Protein AF-A0AAW9NKA2-F1 (afdb_monomer)

Structure (mmCIF, N/CA/C/O backbone):
data_AF-A0AAW9NKA2-F1
#
_entry.id   AF-A0AAW9NKA2-F1
#
loop_
_atom_site.group_PDB
_atom_site.id
_atom_site.type_symbol
_atom_site.label_atom_id
_atom_site.label_alt_id
_atom_site.label_comp_id
_atom_site.label_asym_id
_atom_site.label_entity_id
_atom_site.label_seq_id
_atom_site.pdbx_PDB_ins_code
_atom_site.Cartn_x
_atom_site.Cartn_y
_atom_site.Cartn_z
_atom_site.occupancy
_atom_site.B_iso_or_equiv
_atom_site.auth_seq_id
_atom_site.auth_comp_id
_atom_site.auth_asym_id
_atom_site.auth_atom_id
_atom_site.pdbx_PDB_model_num
ATOM 1 N N . MET A 1 1 ? 9.089 -2.453 6.903 1.00 60.00 1 MET A N 1
ATOM 2 C CA . MET A 1 1 ? 8.444 -1.851 5.715 1.00 60.00 1 MET A CA 1
ATOM 3 C C . MET A 1 1 ? 9.597 -1.410 4.830 1.00 60.00 1 MET A C 1
ATOM 5 O O . MET A 1 1 ? 9.763 -0.235 4.530 1.00 60.00 1 MET A O 1
ATOM 9 N N . ASP A 1 2 ? 10.481 -2.369 4.565 1.00 62.66 2 ASP A N 1
ATOM 10 C CA . ASP A 1 2 ? 11.904 -2.076 4.435 1.00 62.66 2 ASP A CA 1
ATOM 11 C C . ASP A 1 2 ? 12.166 -1.432 3.070 1.00 62.66 2 ASP A C 1
ATOM 13 O O . ASP A 1 2 ? 11.400 -1.638 2.129 1.00 62.66 2 ASP A O 1
ATOM 17 N N . GLU A 1 3 ? 13.193 -0.586 2.988 1.00 87.38 3 GLU A N 1
ATOM 18 C CA . GLU A 1 3 ? 13.578 0.162 1.776 1.00 87.38 3 GLU A CA 1
ATOM 19 C C . GLU A 1 3 ? 12.603 1.268 1.322 1.00 87.38 3 GLU A C 1
ATOM 21 O O . GLU A 1 3 ? 12.835 1.935 0.310 1.00 87.38 3 GLU A O 1
ATOM 26 N N . LEU A 1 4 ? 11.550 1.562 2.095 1.00 91.00 4 LEU A N 1
ATOM 27 C CA . LEU A 1 4 ? 10.850 2.836 1.946 1.00 91.00 4 LEU A CA 1
ATOM 28 C C . LEU A 1 4 ? 11.780 4.006 2.279 1.00 91.00 4 LEU A C 1
ATOM 30 O O . LEU A 1 4 ? 12.634 3.936 3.165 1.00 91.00 4 LEU A O 1
ATOM 34 N N . ASN A 1 5 ? 11.558 5.135 1.608 1.00 94.94 5 ASN A N 1
ATOM 35 C CA . ASN A 1 5 ? 12.150 6.388 2.040 1.00 94.94 5 ASN A CA 1
ATOM 36 C C . ASN A 1 5 ? 11.744 6.655 3.501 1.00 94.94 5 ASN A C 1
ATOM 38 O O . ASN A 1 5 ? 10.565 6.575 3.845 1.00 94.94 5 ASN A O 1
ATOM 42 N N . THR A 1 6 ? 12.707 7.004 4.356 1.00 94.38 6 THR A N 1
ATOM 43 C CA . THR A 1 6 ? 12.484 7.116 5.809 1.00 94.38 6 THR A CA 1
ATOM 44 C C . THR A 1 6 ? 11.405 8.132 6.185 1.00 94.38 6 THR A C 1
ATOM 46 O O . THR A 1 6 ? 10.720 7.963 7.194 1.00 94.38 6 THR A O 1
ATOM 49 N N . TYR A 1 7 ? 11.219 9.186 5.385 1.00 95.19 7 TYR A N 1
ATOM 50 C CA . TYR A 1 7 ? 10.113 10.116 5.580 1.00 95.19 7 TYR A CA 1
ATOM 51 C C . TYR A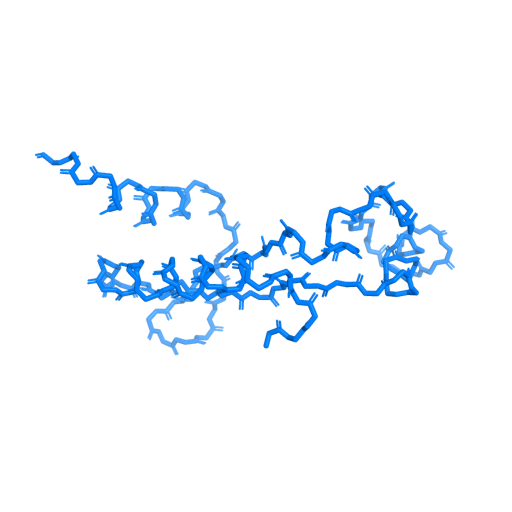 1 7 ? 8.771 9.445 5.270 1.00 95.19 7 TYR A C 1
ATOM 53 O O . TYR A 1 7 ? 7.848 9.528 6.078 1.00 95.19 7 TYR A O 1
ATOM 61 N N . VAL A 1 8 ? 8.676 8.739 4.141 1.00 95.44 8 VAL A N 1
ATOM 62 C CA . VAL A 1 8 ? 7.458 8.029 3.723 1.00 95.44 8 VAL A CA 1
ATOM 63 C C . VAL A 1 8 ? 7.094 6.933 4.713 1.00 95.44 8 VAL A C 1
ATOM 65 O O . VAL A 1 8 ? 5.934 6.844 5.095 1.00 95.44 8 VAL A O 1
ATOM 68 N N . GLU A 1 9 ? 8.064 6.167 5.209 1.00 94.94 9 GLU A N 1
ATOM 69 C CA . GLU A 1 9 ? 7.828 5.152 6.240 1.00 94.94 9 GLU A CA 1
ATOM 70 C C . GLU A 1 9 ? 7.230 5.766 7.517 1.00 94.94 9 GLU A C 1
ATOM 72 O O . GLU A 1 9 ? 6.210 5.292 8.024 1.00 94.94 9 GLU A O 1
ATOM 77 N N . LYS A 1 10 ? 7.807 6.876 8.002 1.00 95.19 10 LYS A N 1
ATOM 78 C CA . LYS A 1 10 ? 7.287 7.594 9.176 1.00 95.19 10 LYS A CA 1
ATOM 79 C C . LYS A 1 10 ? 5.868 8.109 8.944 1.00 95.19 10 LYS A C 1
ATOM 81 O O . LYS A 1 10 ? 5.012 7.933 9.810 1.00 95.19 10 LYS A O 1
ATOM 86 N N . GLN A 1 11 ? 5.601 8.727 7.792 1.00 95.12 11 GLN A N 1
ATOM 87 C CA . GLN A 1 11 ? 4.263 9.230 7.469 1.00 95.12 11 GLN A CA 1
ATOM 88 C C . GLN A 1 11 ? 3.249 8.095 7.301 1.00 95.12 11 GLN A C 1
ATOM 90 O O . GLN A 1 11 ? 2.128 8.210 7.788 1.00 95.12 11 GLN A O 1
ATOM 95 N N . ALA A 1 12 ? 3.640 6.983 6.679 1.00 94.12 12 ALA A N 1
ATOM 96 C CA . ALA A 1 12 ? 2.794 5.809 6.508 1.00 94.12 12 ALA A CA 1
ATOM 97 C C . ALA A 1 12 ? 2.406 5.209 7.868 1.00 94.12 12 ALA A C 1
ATOM 99 O O . ALA A 1 12 ? 1.227 4.958 8.120 1.00 94.12 12 ALA A O 1
ATOM 100 N N . HIS A 1 13 ? 3.370 5.073 8.783 1.00 93.81 13 HIS A N 1
ATOM 101 C CA . HIS A 1 13 ? 3.100 4.609 10.141 1.00 93.81 13 HIS A CA 1
ATOM 102 C C . HIS A 1 13 ? 2.147 5.547 10.896 1.00 93.81 13 HIS A C 1
ATOM 104 O O . HIS A 1 13 ? 1.164 5.095 11.487 1.00 93.81 13 HIS A O 1
ATOM 110 N N . LEU A 1 14 ? 2.387 6.863 10.844 1.00 94.00 14 LEU A N 1
ATOM 111 C CA . LEU A 1 14 ? 1.490 7.843 11.458 1.00 94.00 14 LEU A CA 1
ATOM 112 C C . LEU A 1 14 ? 0.082 7.767 10.862 1.00 94.00 14 LEU A C 1
ATOM 114 O O . LEU A 1 14 ? -0.897 7.775 11.608 1.00 94.00 14 LEU A O 1
ATOM 118 N N . LEU A 1 15 ? -0.032 7.650 9.539 1.00 92.50 15 LEU A N 1
ATOM 119 C CA . LEU A 1 15 ? -1.309 7.517 8.849 1.00 92.50 15 LEU A CA 1
ATOM 120 C C . LEU A 1 15 ? -2.071 6.273 9.325 1.00 92.50 15 LEU A C 1
ATOM 122 O O . LEU A 1 15 ? -3.251 6.380 9.653 1.00 92.50 15 LEU A O 1
ATOM 126 N N . GLU A 1 16 ? -1.413 5.116 9.411 1.00 94.00 16 GLU A N 1
ATOM 127 C CA . GLU A 1 16 ? -2.028 3.876 9.897 1.00 94.00 16 GLU A CA 1
ATOM 128 C C . GLU A 1 16 ? -2.513 4.019 11.346 1.00 94.00 16 GLU A C 1
ATOM 130 O O . GLU A 1 16 ? -3.670 3.707 11.648 1.00 94.00 16 GLU A O 1
ATOM 135 N N . VAL A 1 17 ? -1.680 4.571 12.234 1.00 94.12 17 VAL A N 1
ATOM 136 C CA . VAL A 1 17 ? -2.037 4.815 13.640 1.00 94.12 17 VAL A CA 1
ATOM 137 C C . VAL A 1 17 ? -3.222 5.776 13.755 1.00 94.12 17 VAL A C 1
ATOM 139 O O . VAL A 1 17 ? -4.191 5.490 14.464 1.00 94.12 17 VAL A O 1
ATOM 142 N N . TYR A 1 18 ? -3.179 6.919 13.070 1.00 92.69 18 TYR A N 1
ATOM 143 C CA . TYR A 1 18 ? -4.228 7.933 13.168 1.00 92.69 18 TYR A CA 1
ATOM 144 C C . TYR A 1 18 ? -5.538 7.492 12.526 1.00 92.69 18 TYR A C 1
ATOM 146 O O . TYR A 1 18 ? -6.600 7.771 13.091 1.00 92.69 18 TYR A O 1
ATOM 154 N N . ALA A 1 19 ? -5.480 6.787 11.396 1.00 92.44 19 ALA A N 1
ATOM 155 C CA . ALA A 1 19 ? -6.657 6.202 10.771 1.00 92.44 19 ALA A CA 1
ATOM 156 C C . ALA A 1 19 ? -7.302 5.181 11.714 1.00 92.44 19 ALA A C 1
ATOM 158 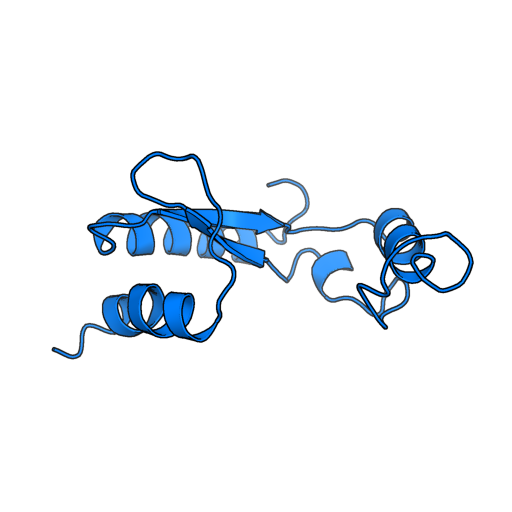O O . ALA A 1 19 ? -8.495 5.265 11.996 1.00 92.44 19 ALA A O 1
ATOM 159 N N . ASN A 1 20 ? -6.519 4.268 12.290 1.00 93.38 20 ASN A N 1
ATOM 160 C CA . ASN A 1 20 ? -7.044 3.189 13.129 1.00 93.38 20 ASN A CA 1
ATOM 161 C C . ASN A 1 20 ? -7.574 3.630 14.499 1.00 93.38 20 ASN A C 1
ATOM 163 O O . ASN A 1 20 ? -8.325 2.869 15.115 1.00 93.38 20 ASN A O 1
ATOM 167 N N . LYS A 1 21 ? -7.235 4.844 14.952 1.00 92.00 21 LYS A N 1
ATOM 168 C CA . LYS A 1 21 ? -7.870 5.503 16.106 1.00 92.00 21 LYS A CA 1
ATOM 169 C C . LYS A 1 21 ? -9.258 6.076 15.786 1.00 92.00 21 LYS A C 1
ATOM 171 O O . LYS A 1 21 ? -10.086 6.181 16.681 1.0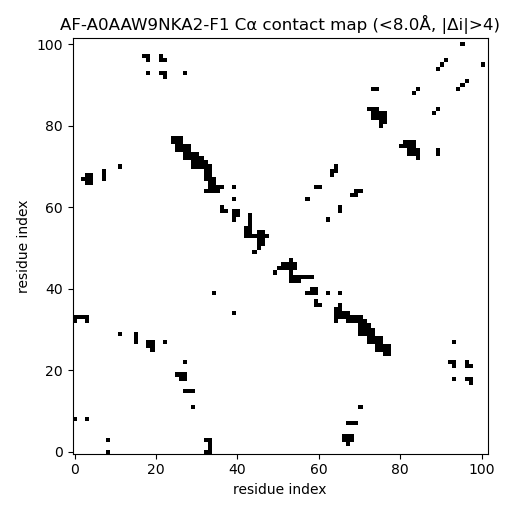0 92.00 21 LYS A O 1
ATOM 176 N N . ARG A 1 22 ? -9.516 6.455 14.529 1.00 89.19 22 ARG A N 1
ATOM 177 C CA . ARG A 1 22 ? -10.765 7.113 14.080 1.00 89.19 22 ARG A CA 1
ATOM 178 C C . ARG A 1 22 ? -11.742 6.165 13.391 1.00 89.19 22 ARG A C 1
ATOM 180 O O . ARG A 1 22 ? -12.956 6.396 13.380 1.00 89.19 22 ARG A O 1
ATOM 187 N N . LEU A 1 23 ? -11.217 5.111 12.779 1.00 89.56 23 LEU A N 1
ATOM 188 C CA . LEU A 1 23 ? -12.007 4.037 12.206 1.00 89.56 23 LEU A CA 1
ATOM 189 C C . LEU A 1 23 ? -12.535 3.145 13.331 1.00 89.56 23 LEU A C 1
ATOM 191 O O . LEU A 1 23 ? -11.774 2.512 14.062 1.00 89.56 23 LEU A O 1
ATOM 195 N N . THR A 1 24 ? -13.859 3.095 13.449 1.00 85.69 24 THR A N 1
ATOM 196 C CA . THR A 1 24 ? -14.547 2.341 14.504 1.00 85.69 24 THR A CA 1
ATOM 197 C C . THR A 1 24 ? -14.907 0.920 14.080 1.00 85.69 24 THR A C 1
ATOM 199 O O . THR A 1 24 ? -14.900 0.017 14.904 1.00 85.69 24 THR A O 1
ATOM 202 N N . ILE A 1 25 ? -15.211 0.721 12.795 1.00 90.62 25 ILE A N 1
ATOM 203 C CA . ILE A 1 25 ? -15.681 -0.565 12.250 1.00 90.62 25 ILE A CA 1
ATOM 204 C C . ILE A 1 25 ? -14.567 -1.279 11.477 1.00 90.62 25 ILE A C 1
ATOM 206 O O . ILE A 1 25 ? -14.397 -2.485 11.592 1.00 90.62 25 ILE A O 1
ATOM 210 N N . TYR A 1 26 ? -13.800 -0.536 10.684 1.00 92.69 26 TYR A N 1
ATOM 211 C CA . TYR A 1 26 ? -12.752 -1.088 9.827 1.00 92.69 26 TYR A CA 1
ATOM 212 C C . TYR A 1 26 ? -11.373 -0.809 10.418 1.00 92.69 26 TYR A C 1
ATOM 214 O O . TYR A 1 26 ? -11.218 0.094 11.240 1.00 92.69 26 TYR A O 1
ATOM 222 N N . LYS A 1 27 ? -10.359 -1.539 9.958 1.00 94.31 27 LYS A N 1
ATOM 223 C CA . LYS A 1 27 ? -8.955 -1.182 10.192 1.00 94.31 27 LYS A CA 1
ATOM 224 C C . LYS A 1 27 ? -8.270 -0.881 8.874 1.00 94.31 27 LYS A C 1
ATOM 226 O O . LYS A 1 27 ? -8.402 -1.649 7.936 1.00 94.31 27 LYS A O 1
ATOM 231 N N . MET A 1 28 ? -7.574 0.240 8.779 1.00 94.56 28 MET A N 1
ATOM 232 C CA . MET A 1 28 ? -6.712 0.518 7.641 1.00 94.56 28 MET A CA 1
ATOM 233 C C . MET A 1 28 ? -5.411 -0.263 7.802 1.00 94.56 28 MET A C 1
ATOM 235 O O . MET A 1 28 ? -4.882 -0.351 8.912 1.00 94.56 28 MET A O 1
ATOM 239 N N . LYS A 1 29 ? -4.939 -0.850 6.703 1.00 94.94 29 LYS A N 1
ATOM 240 C CA . LYS A 1 29 ? -3.676 -1.578 6.647 1.00 94.94 29 LYS A CA 1
ATOM 241 C C . LYS A 1 29 ? -2.893 -1.182 5.407 1.00 94.94 29 LYS A C 1
ATOM 243 O O . LYS A 1 29 ? -3.454 -1.142 4.308 1.00 94.94 29 LYS A O 1
ATOM 248 N N . ILE A 1 30 ? -1.598 -0.952 5.584 1.00 94.25 30 ILE A N 1
ATOM 249 C CA . ILE A 1 30 ? -0.657 -0.808 4.471 1.00 94.25 30 ILE A CA 1
ATOM 250 C C . ILE A 1 30 ? -0.337 -2.200 3.917 1.00 94.25 30 ILE A C 1
ATOM 252 O O . ILE A 1 30 ? -0.052 -3.136 4.663 1.00 94.25 30 ILE A O 1
ATOM 256 N N . THR A 1 31 ? -0.421 -2.348 2.599 1.00 93.25 31 THR A N 1
ATOM 257 C CA . THR A 1 31 ? -0.294 -3.640 1.905 1.00 93.25 31 THR A CA 1
ATOM 258 C C . THR A 1 31 ? 0.947 -3.725 1.036 1.00 93.25 31 THR A C 1
ATOM 260 O O . THR A 1 31 ? 1.559 -4.785 0.973 1.00 93.25 31 THR A O 1
ATOM 263 N N . HIS A 1 32 ? 1.341 -2.617 0.408 1.00 91.88 32 HIS A N 1
ATOM 264 C CA . HIS A 1 32 ? 2.542 -2.540 -0.416 1.00 91.88 32 HIS A CA 1
ATOM 265 C C . HIS A 1 32 ? 3.258 -1.212 -0.182 1.00 91.88 32 HIS A C 1
ATOM 267 O O . HIS A 1 32 ? 2.636 -0.224 0.211 1.00 91.88 32 HIS A O 1
ATOM 273 N N . GLY A 1 33 ? 4.564 -1.214 -0.432 1.00 93.50 33 GLY A N 1
ATOM 274 C CA . GLY A 1 33 ? 5.455 -0.069 -0.286 1.00 93.50 33 GLY A CA 1
ATOM 275 C C . GLY A 1 33 ? 6.570 -0.152 -1.321 1.00 93.50 33 GLY A C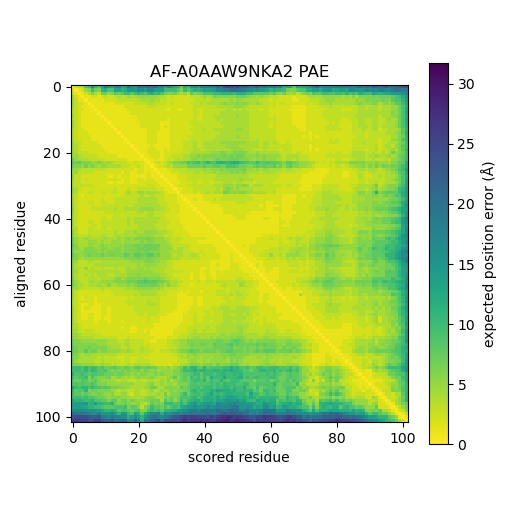 1
ATOM 276 O O . GLY A 1 33 ? 6.304 -0.203 -2.513 1.00 93.50 33 GLY A O 1
ATOM 277 N N . PHE A 1 34 ? 7.826 -0.222 -0.900 1.00 94.88 34 PHE A N 1
ATOM 278 C CA . PHE A 1 34 ? 8.929 -0.394 -1.840 1.00 94.88 34 PHE A CA 1
ATOM 279 C C . PHE A 1 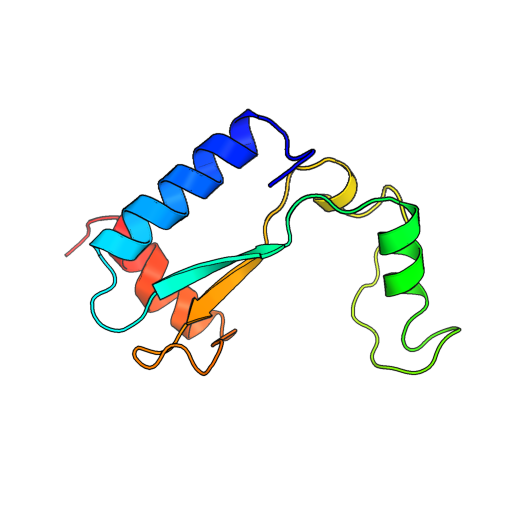34 ? 8.764 -1.640 -2.737 1.00 94.88 34 PHE A C 1
ATOM 281 O O . PHE A 1 34 ? 8.247 -2.672 -2.305 1.00 94.88 34 PHE A O 1
ATOM 288 N N . ARG A 1 35 ? 9.182 -1.519 -4.002 1.00 94.19 35 ARG A N 1
ATOM 289 C CA . ARG A 1 35 ? 9.182 -2.604 -4.989 1.00 94.19 35 ARG A CA 1
ATOM 290 C C . ARG A 1 35 ? 10.476 -2.582 -5.784 1.00 94.19 35 ARG A C 1
ATOM 292 O O . ARG A 1 35 ? 10.765 -1.588 -6.447 1.00 94.19 35 ARG A O 1
ATOM 299 N N . LEU A 1 36 ? 11.193 -3.695 -5.834 1.00 95.19 36 LEU A N 1
ATOM 300 C CA . LEU A 1 36 ? 12.405 -3.818 -6.640 1.00 95.19 36 LEU A CA 1
ATOM 301 C C . LEU A 1 36 ? 12.098 -3.668 -8.139 1.00 95.19 36 LEU A C 1
ATOM 303 O O . LEU A 1 36 ? 11.006 -3.986 -8.622 1.00 95.19 36 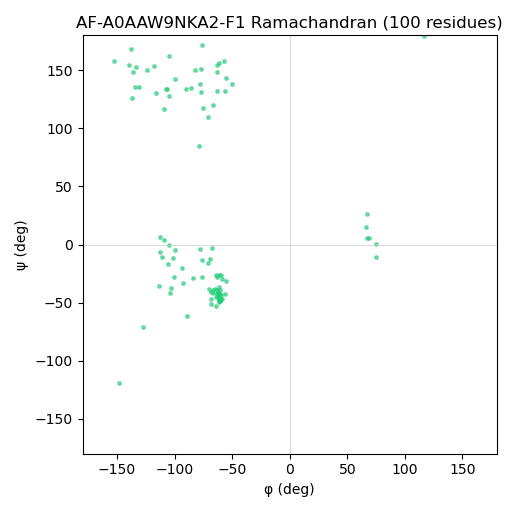LEU A O 1
ATOM 307 N N . PHE A 1 37 ? 13.094 -3.249 -8.922 1.00 95.69 37 PHE A N 1
ATOM 308 C CA . PHE A 1 37 ? 12.974 -3.184 -10.385 1.00 95.69 37 PHE A CA 1
ATOM 309 C C . PHE A 1 37 ? 12.593 -4.539 -10.999 1.00 95.69 37 PHE A C 1
ATOM 311 O O . PHE A 1 37 ? 11.701 -4.616 -11.845 1.00 95.69 37 PHE A O 1
ATOM 318 N N . ALA A 1 38 ? 13.202 -5.626 -10.514 1.00 96.12 38 ALA A N 1
ATOM 319 C CA . ALA A 1 38 ? 12.895 -6.981 -10.967 1.00 96.12 38 ALA A CA 1
ATOM 320 C C . ALA A 1 38 ? 11.434 -7.377 -10.684 1.00 96.12 38 ALA A C 1
ATOM 322 O O . ALA A 1 38 ? 10.769 -7.960 -11.542 1.00 96.12 38 ALA A O 1
ATOM 323 N N . GLU A 1 39 ? 10.907 -7.011 -9.515 1.00 94.88 39 GLU A N 1
ATOM 324 C CA . GLU A 1 39 ? 9.509 -7.252 -9.151 1.00 94.88 39 GLU A CA 1
ATOM 325 C C . GLU A 1 39 ? 8.557 -6.432 -10.029 1.00 94.88 39 GLU A C 1
ATOM 327 O O . GLU A 1 39 ? 7.555 -6.955 -10.515 1.00 94.88 39 GLU A O 1
ATOM 332 N N . GLN A 1 40 ? 8.886 -5.166 -10.311 1.00 97.06 40 GLN A N 1
ATOM 333 C CA . GLN A 1 40 ? 8.101 -4.322 -11.216 1.00 97.06 40 GLN A CA 1
ATOM 334 C C . GLN A 1 40 ? 8.062 -4.898 -12.639 1.00 97.06 40 GLN A C 1
ATOM 336 O O . GLN A 1 40 ? 6.991 -4.952 -13.247 1.00 97.06 40 GLN A O 1
ATOM 341 N N . ASN A 1 41 ? 9.187 -5.401 -13.147 1.00 96.88 41 ASN A N 1
ATOM 342 C CA . ASN A 1 41 ? 9.232 -6.085 -14.439 1.00 96.88 41 ASN A CA 1
ATOM 343 C C . ASN A 1 41 ? 8.414 -7.383 -14.433 1.00 96.88 41 ASN A C 1
ATOM 345 O O . ASN A 1 41 ? 7.714 -7.678 -15.406 1.00 96.88 41 ASN A O 1
ATOM 349 N N . ALA A 1 42 ? 8.432 -8.137 -13.330 1.00 96.81 42 ALA A N 1
ATOM 350 C CA . ALA A 1 42 ? 7.593 -9.321 -13.180 1.00 96.81 42 ALA A CA 1
ATOM 351 C C . ALA A 1 42 ? 6.092 -8.976 -13.207 1.00 96.81 42 ALA A C 1
ATOM 353 O O . ALA A 1 42 ? 5.325 -9.705 -13.839 1.00 96.81 42 ALA A O 1
ATOM 354 N N . LEU A 1 43 ? 5.676 -7.861 -12.594 1.00 96.44 43 LEU A N 1
ATOM 355 C CA . LEU A 1 43 ? 4.296 -7.363 -12.669 1.00 96.44 43 LEU A CA 1
ATOM 356 C C . LEU A 1 43 ? 3.929 -6.873 -14.074 1.00 96.44 43 LEU A C 1
ATOM 358 O O . LEU A 1 43 ? 2.833 -7.159 -14.553 1.00 96.44 43 LEU A O 1
ATOM 362 N N . LEU A 1 44 ? 4.835 -6.171 -14.763 1.00 97.25 44 LEU A N 1
ATOM 363 C CA . LEU A 1 44 ? 4.605 -5.726 -16.139 1.00 97.25 44 LEU A CA 1
ATOM 364 C C . LEU A 1 44 ? 4.398 -6.916 -17.089 1.00 97.25 44 LEU A C 1
ATOM 366 O O . LEU A 1 44 ? 3.565 -6.839 -17.994 1.00 97.25 44 LEU A O 1
ATOM 370 N N . ALA A 1 45 ? 5.121 -8.017 -16.873 1.00 97.75 45 ALA A N 1
ATOM 371 C CA . ALA A 1 45 ? 5.005 -9.233 -17.671 1.00 97.75 45 ALA A CA 1
ATOM 372 C C . ALA A 1 45 ? 3.622 -9.910 -17.569 1.00 97.75 45 ALA A C 1
ATOM 374 O O . ALA A 1 45 ? 3.216 -10.592 -18.515 1.00 97.75 45 ALA A O 1
ATOM 375 N N . GLN A 1 46 ? 2.884 -9.722 -16.467 1.00 98.25 46 GLN A N 1
ATOM 376 C CA . GLN A 1 46 ? 1.556 -10.321 -16.279 1.00 98.25 46 GLN A CA 1
ATOM 377 C C . GLN A 1 46 ? 0.548 -9.802 -17.313 1.00 98.25 46 GLN A C 1
ATOM 379 O O . GLN A 1 46 ? 0.456 -8.601 -17.583 1.00 98.25 46 GLN A O 1
ATOM 384 N N . GLY A 1 47 ? -0.194 -10.725 -17.927 1.00 97.06 47 GLY A N 1
ATOM 385 C CA . GLY A 1 47 ? -1.145 -10.428 -19.000 1.00 97.06 47 GLY A CA 1
ATOM 386 C C . GLY A 1 47 ? -0.495 -9.925 -20.293 1.00 97.06 47 GLY A C 1
ATOM 387 O O . GLY A 1 47 ? -1.181 -9.345 -21.139 1.00 97.06 47 GLY A O 1
ATOM 388 N N . ARG A 1 48 ? 0.828 -10.095 -20.434 1.00 97.12 48 ARG A N 1
ATOM 389 C CA . ARG A 1 48 ? 1.606 -9.766 -21.639 1.00 97.12 48 ARG A CA 1
ATOM 390 C C . ARG A 1 48 ? 2.436 -10.960 -22.093 1.00 97.12 48 ARG A C 1
ATOM 392 O O . ARG A 1 48 ? 2.123 -11.567 -23.107 1.00 97.12 48 ARG A O 1
ATOM 399 N N . THR A 1 49 ? 3.474 -11.292 -21.330 1.00 97.56 49 THR A N 1
ATOM 400 C CA . THR A 1 49 ? 4.398 -12.407 -21.601 1.00 97.56 49 THR A CA 1
ATOM 401 C C . THR A 1 49 ? 4.248 -13.549 -20.596 1.00 97.56 49 THR A C 1
ATOM 403 O O . THR A 1 49 ? 4.776 -14.634 -20.818 1.00 97.56 49 THR A O 1
ATOM 406 N N . LYS A 1 50 ? 3.509 -13.329 -19.502 1.00 96.31 50 LYS A N 1
ATOM 407 C CA . LYS A 1 50 ? 3.088 -14.345 -18.532 1.00 96.31 50 LYS A CA 1
ATOM 408 C C . LYS A 1 50 ? 1.559 -14.329 -18.384 1.00 96.31 50 LYS A C 1
ATOM 410 O O . LYS A 1 50 ? 0.964 -13.256 -18.531 1.00 96.31 50 LYS A O 1
ATOM 415 N N . PRO A 1 51 ? 0.915 -15.470 -18.071 1.00 97.00 51 PRO A N 1
ATOM 416 C CA . PRO A 1 51 ? -0.514 -15.510 -17.765 1.00 97.00 51 PRO A CA 1
ATOM 417 C C . PRO A 1 51 ? -0.898 -14.579 -16.606 1.00 97.00 51 PRO A C 1
ATOM 419 O O . PRO A 1 51 ? -0.062 -14.232 -15.772 1.00 97.00 51 PRO A O 1
ATOM 422 N N . GLY A 1 52 ? -2.176 -14.202 -16.547 1.00 96.94 52 GLY A N 1
ATOM 423 C CA . GLY A 1 52 ? -2.732 -13.325 -15.514 1.00 96.94 52 GLY A CA 1
ATOM 424 C C . GLY A 1 52 ? -3.262 -12.007 -16.072 1.00 96.94 52 GLY A C 1
ATOM 425 O O . GLY A 1 52 ? -3.215 -11.752 -17.275 1.00 96.94 52 GLY A O 1
ATOM 426 N N . ASN A 1 53 ? -3.786 -11.165 -15.186 1.00 97.00 53 ASN A N 1
ATOM 427 C CA . ASN A 1 53 ? -4.315 -9.857 -15.560 1.00 97.00 53 ASN A CA 1
ATOM 428 C C . ASN A 1 53 ? -3.188 -8.827 -15.682 1.00 97.00 53 ASN A C 1
ATOM 430 O O . ASN A 1 53 ? -2.189 -8.890 -14.968 1.00 97.00 53 ASN A O 1
ATOM 434 N N . LYS A 1 54 ? -3.365 -7.832 -16.556 1.00 96.75 54 LYS A N 1
ATOM 435 C CA . LYS A 1 54 ? -2.468 -6.671 -16.599 1.00 96.75 54 LYS A CA 1
ATOM 436 C C . LYS A 1 54 ? -2.707 -5.819 -15.354 1.00 96.75 54 LYS A C 1
ATOM 438 O O . LYS A 1 54 ? -3.741 -5.170 -15.247 1.00 96.75 54 LYS A O 1
ATOM 443 N N . VAL A 1 55 ? -1.743 -5.809 -14.438 1.00 94.88 55 VAL A N 1
ATOM 444 C CA . VAL A 1 55 ? -1.836 -5.074 -13.160 1.00 94.88 55 VAL A CA 1
ATOM 445 C C . VAL A 1 55 ? -1.064 -3.753 -13.155 1.00 94.88 55 VAL A C 1
ATOM 447 O O . VAL A 1 55 ? -1.227 -2.932 -12.261 1.00 94.88 55 VAL A O 1
ATOM 450 N N . THR A 1 56 ? -0.217 -3.521 -14.159 1.00 94.81 56 THR A N 1
ATOM 451 C CA . THR A 1 56 ? 0.544 -2.278 -14.307 1.00 94.81 56 THR A CA 1
ATOM 452 C C . THR A 1 56 ? 0.875 -1.993 -15.772 1.00 94.81 56 THR A C 1
ATOM 454 O O . THR A 1 56 ? 0.895 -2.895 -16.622 1.00 94.81 56 THR A O 1
ATOM 457 N N . ASN A 1 57 ? 1.148 -0.720 -16.057 1.00 95.75 57 ASN A N 1
ATOM 458 C CA . ASN A 1 57 ? 1.693 -0.236 -17.326 1.00 95.75 57 ASN A CA 1
ATOM 459 C C . ASN A 1 57 ? 3.119 0.323 -17.180 1.00 95.75 57 ASN A C 1
ATOM 461 O O . ASN A 1 57 ? 3.733 0.652 -18.191 1.00 95.75 57 ASN A O 1
ATOM 465 N N . ALA A 1 58 ? 3.646 0.426 -15.956 1.00 95.62 58 ALA A N 1
ATOM 466 C CA . ALA A 1 58 ? 4.967 0.987 -15.694 1.00 95.62 58 ALA A CA 1
ATOM 467 C C . ALA A 1 58 ? 6.065 -0.077 -15.844 1.00 95.62 58 ALA A C 1
ATOM 469 O O . ALA A 1 58 ? 5.931 -1.189 -15.322 1.00 95.62 58 ALA A O 1
ATOM 470 N N . ARG A 1 59 ? 7.156 0.279 -16.530 1.00 94.25 59 ARG A N 1
ATOM 471 C CA . ARG A 1 59 ? 8.414 -0.485 -16.515 1.00 94.25 59 ARG A CA 1
ATOM 472 C C . ARG A 1 59 ? 9.176 -0.256 -15.210 1.00 94.25 59 ARG A C 1
ATOM 474 O O . ARG A 1 59 ? 8.799 0.601 -14.405 1.00 94.25 59 ARG A O 1
ATOM 481 N N . ASP A 1 60 ? 10.236 -1.022 -15.002 1.00 93.00 60 ASP A N 1
ATOM 482 C CA . ASP A 1 60 ? 11.250 -0.678 -14.014 1.00 93.00 60 ASP A CA 1
ATOM 483 C C . ASP A 1 60 ? 11.732 0.773 -14.176 1.00 93.00 60 ASP A C 1
ATOM 485 O O . ASP A 1 60 ? 11.843 1.308 -15.278 1.00 93.00 60 ASP A O 1
ATOM 489 N N . GLY A 1 61 ? 11.909 1.470 -13.053 1.00 93.62 61 GLY A N 1
ATOM 490 C CA . GLY A 1 61 ? 12.279 2.890 -13.038 1.00 93.62 61 GLY A CA 1
ATOM 491 C C . GLY A 1 61 ? 11.139 3.847 -13.390 1.00 93.62 61 GLY A C 1
ATOM 492 O O . GLY A 1 61 ? 11.254 5.045 -13.169 1.00 93.62 61 GLY A O 1
ATOM 493 N N . GLN A 1 62 ? 10.006 3.347 -13.886 1.00 96.25 62 GLN A N 1
ATOM 494 C CA . GLN A 1 62 ? 8.834 4.170 -14.207 1.00 96.25 62 GLN A CA 1
ATOM 495 C C . GLN A 1 62 ? 7.764 4.128 -13.108 1.00 96.25 62 GLN A C 1
ATOM 497 O O . GLN A 1 62 ? 6.752 4.821 -13.197 1.00 96.25 62 GLN A O 1
ATOM 502 N N . SER A 1 63 ? 7.961 3.302 -12.080 1.00 94.44 63 SER A N 1
ATOM 503 C CA . SER A 1 63 ? 7.047 3.144 -10.953 1.00 94.44 63 SER A CA 1
ATOM 504 C C . SER A 1 63 ? 7.606 3.844 -9.718 1.00 94.44 63 SER A C 1
ATOM 506 O O . SER A 1 63 ? 8.726 3.561 -9.303 1.00 94.44 63 SER A O 1
ATOM 508 N N . ILE A 1 64 ? 6.817 4.708 -9.074 1.00 94.38 64 ILE A N 1
ATOM 509 C CA . ILE A 1 64 ? 7.229 5.433 -7.854 1.00 94.38 64 ILE A CA 1
ATOM 510 C C . ILE A 1 64 ? 7.547 4.465 -6.694 1.00 94.38 64 ILE A C 1
ATOM 512 O O . ILE A 1 64 ? 8.401 4.748 -5.852 1.00 94.38 64 ILE A O 1
ATOM 516 N N . TYR A 1 65 ? 6.937 3.275 -6.698 1.00 94.50 65 TYR A N 1
ATOM 517 C CA . TYR A 1 65 ? 7.249 2.191 -5.761 1.00 94.50 65 TYR A CA 1
ATOM 518 C C . TYR A 1 65 ? 8.719 1.737 -5.863 1.00 94.50 65 TYR A C 1
ATOM 520 O O . TYR A 1 65 ? 9.278 1.296 -4.863 1.00 94.50 65 TYR A O 1
ATOM 528 N N . ASN A 1 66 ? 9.381 1.912 -7.019 1.00 94.88 66 ASN A N 1
ATOM 529 C CA . ASN A 1 66 ? 10.806 1.592 -7.184 1.00 94.88 66 ASN A CA 1
ATOM 530 C C . ASN A 1 66 ? 11.755 2.521 -6.425 1.00 94.88 66 ASN A C 1
ATOM 532 O O . ASN A 1 66 ? 12.935 2.215 -6.293 1.00 94.88 66 A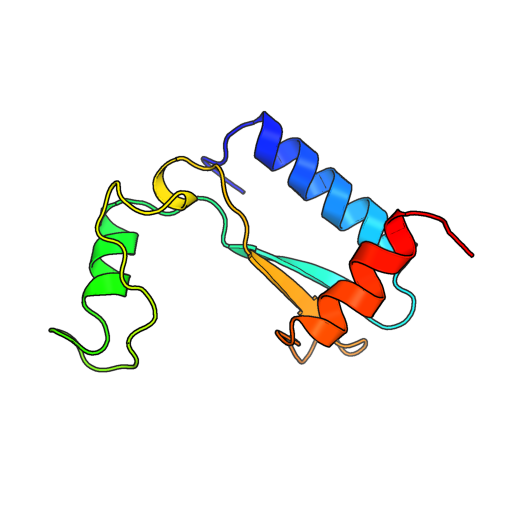SN A O 1
ATOM 536 N N . TYR A 1 67 ? 11.244 3.642 -5.926 1.00 95.62 67 TYR A N 1
ATOM 537 C CA . TYR A 1 67 ? 12.020 4.637 -5.195 1.00 95.62 67 TYR A CA 1
ATOM 538 C C . TYR A 1 67 ? 11.616 4.711 -3.718 1.00 95.62 67 TYR A C 1
ATOM 540 O O . TYR A 1 67 ? 12.066 5.598 -3.000 1.00 95.62 67 TYR A O 1
ATOM 548 N N . GLY A 1 68 ? 10.742 3.806 -3.260 1.00 95.00 68 GLY A N 1
ATOM 549 C CA . GLY A 1 68 ? 10.271 3.782 -1.874 1.00 95.00 68 GLY A CA 1
ATOM 550 C C . GLY A 1 68 ? 9.402 4.989 -1.512 1.00 95.00 68 GLY A C 1
ATOM 551 O O . GLY A 1 68 ? 9.368 5.402 -0.354 1.00 95.00 68 GLY A O 1
ATOM 552 N N . LEU A 1 69 ? 8.735 5.584 -2.508 1.00 96.06 69 LEU A N 1
ATOM 553 C CA . LEU A 1 69 ? 7.980 6.833 -2.368 1.00 96.06 69 LEU A CA 1
ATOM 554 C C . LEU A 1 69 ? 6.455 6.658 -2.451 1.00 96.06 69 LEU A C 1
ATOM 556 O O . LEU A 1 69 ? 5.723 7.644 -2.427 1.00 96.06 69 LEU A O 1
ATOM 560 N N . ALA A 1 70 ? 5.967 5.423 -2.556 1.00 93.94 70 ALA A N 1
ATOM 561 C CA . ALA A 1 70 ? 4.546 5.112 -2.662 1.00 93.94 70 ALA A CA 1
ATOM 562 C C . ALA A 1 70 ? 4.156 3.974 -1.716 1.00 93.94 70 ALA A C 1
ATOM 564 O O . ALA A 1 70 ? 4.980 3.120 -1.388 1.00 93.94 70 ALA A O 1
ATOM 565 N N . ILE A 1 71 ? 2.887 3.975 -1.306 1.00 94.94 71 ILE A N 1
ATOM 566 C CA . ILE A 1 71 ? 2.267 2.928 -0.496 1.00 94.94 71 ILE A CA 1
ATOM 567 C C . ILE A 1 71 ? 0.884 2.588 -1.052 1.00 94.94 71 ILE A C 1
ATOM 569 O O . ILE A 1 71 ? 0.181 3.469 -1.545 1.00 94.94 71 ILE A O 1
ATOM 573 N N . ASP A 1 72 ? 0.477 1.330 -0.904 1.00 92.94 72 ASP A N 1
ATOM 574 C CA . ASP A 1 72 ? -0.902 0.892 -1.126 1.00 92.94 72 ASP A CA 1
ATOM 575 C C . ASP A 1 72 ? -1.572 0.598 0.206 1.00 92.94 72 ASP A C 1
ATOM 577 O O . ASP A 1 72 ? -1.028 -0.136 1.035 1.00 92.94 72 ASP A O 1
ATOM 581 N N . ILE A 1 73 ? -2.792 1.095 0.385 1.00 94.06 73 ILE A N 1
ATOM 582 C CA . ILE A 1 73 ? -3.603 0.836 1.575 1.00 94.06 73 ILE A CA 1
ATOM 583 C C . ILE A 1 73 ? -4.894 0.111 1.214 1.00 94.06 73 ILE A C 1
ATOM 585 O O . ILE A 1 73 ? -5.435 0.259 0.120 1.00 94.06 73 ILE A O 1
ATOM 589 N N .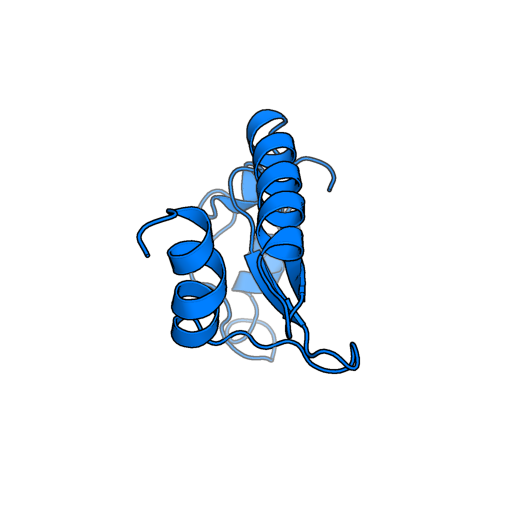 CYS A 1 74 ? -5.426 -0.629 2.178 1.00 94.75 74 CYS A N 1
ATOM 590 C CA . CYS A 1 74 ? -6.774 -1.178 2.119 1.00 94.75 74 CYS A CA 1
ATOM 591 C C . CYS A 1 74 ? -7.470 -1.023 3.473 1.00 94.75 74 CYS A C 1
ATOM 593 O O . CYS A 1 74 ? -6.839 -0.700 4.484 1.00 94.75 74 CYS A O 1
ATOM 595 N N . LEU A 1 75 ? -8.779 -1.266 3.497 1.00 95.19 75 LEU A N 1
ATOM 596 C CA . LEU A 1 75 ? -9.519 -1.459 4.739 1.00 95.19 75 LEU A CA 1
ATOM 597 C C . LEU A 1 75 ? -9.720 -2.949 4.998 1.00 95.19 75 LE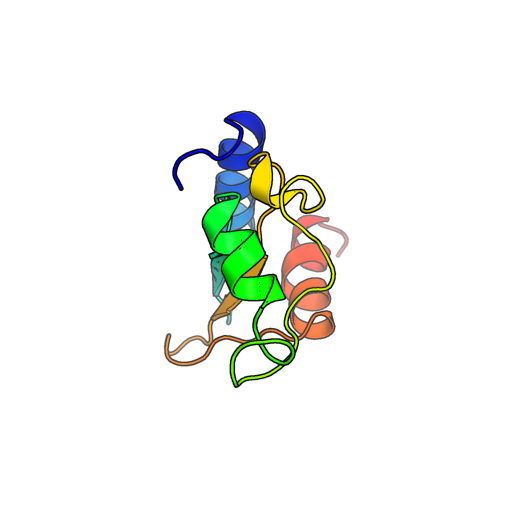U A C 1
ATOM 599 O O . LEU A 1 75 ? -10.004 -3.711 4.087 1.00 95.19 75 LEU A O 1
ATOM 603 N N . ILE A 1 76 ? -9.639 -3.357 6.251 1.00 95.62 76 ILE A N 1
ATOM 604 C CA . ILE A 1 76 ? -9.902 -4.709 6.719 1.00 95.62 76 ILE A CA 1
ATOM 605 C C . ILE A 1 76 ? -11.224 -4.701 7.482 1.00 95.62 76 ILE A C 1
ATOM 607 O O . ILE A 1 76 ? -11.482 -3.798 8.288 1.00 95.62 76 ILE A O 1
ATOM 611 N N . THR A 1 77 ? -12.079 -5.683 7.198 1.00 93.00 77 THR A N 1
ATOM 612 C CA . THR A 1 77 ? -13.355 -5.886 7.897 1.00 93.00 77 THR A CA 1
ATOM 613 C C . THR A 1 77 ? -13.145 -6.171 9.390 1.00 93.00 77 THR A C 1
ATOM 615 O O . THR A 1 77 ? -12.081 -6.659 9.768 1.00 93.00 77 THR A O 1
ATOM 618 N N . PRO A 1 78 ? -14.144 -5.905 10.258 1.00 92.50 78 PRO A N 1
ATOM 619 C CA . PRO A 1 78 ? -14.004 -6.103 11.706 1.00 92.50 78 PRO A CA 1
ATOM 620 C C . PRO A 1 78 ? -13.579 -7.520 12.111 1.00 92.50 78 PRO A C 1
ATOM 622 O O . PRO A 1 78 ? -12.886 -7.697 13.106 1.00 92.50 78 PRO A O 1
ATOM 625 N N . ASP A 1 79 ? -13.985 -8.529 11.337 1.00 93.62 79 ASP A N 1
ATOM 626 C CA . ASP A 1 79 ? -13.635 -9.934 11.562 1.00 93.62 79 ASP A CA 1
ATOM 627 C C . ASP A 1 79 ? -12.211 -10.300 11.102 1.00 93.62 79 ASP A C 1
ATOM 629 O O . ASP A 1 79 ? -11.784 -11.439 11.279 1.00 93.62 79 ASP A O 1
ATOM 633 N N . GLY A 1 80 ? -11.483 -9.362 10.489 1.00 92.00 80 GLY A N 1
ATOM 634 C CA . GLY A 1 80 ? -10.132 -9.565 9.971 1.00 92.00 80 GLY A CA 1
ATOM 635 C C . GLY A 1 80 ? -10.054 -10.375 8.675 1.00 92.00 80 GLY A C 1
ATOM 636 O O . GLY A 1 80 ? -8.952 -10.619 8.189 1.00 92.00 80 GLY A O 1
ATOM 637 N N . LYS A 1 81 ? -11.185 -10.817 8.105 1.00 92.88 81 LYS A N 1
ATOM 638 C CA . LYS A 1 81 ? -11.194 -11.843 7.046 1.00 92.88 81 LYS A CA 1
ATOM 639 C C . LYS A 1 81 ? -11.180 -11.288 5.629 1.00 92.88 81 LYS A C 1
ATOM 641 O O . LYS A 1 81 ? -10.867 -12.032 4.702 1.00 92.88 81 LYS A O 1
ATOM 646 N N . LYS A 1 82 ? -11.558 -10.024 5.427 1.00 94.00 82 LYS A N 1
ATOM 647 C CA . LYS A 1 82 ? -11.688 -9.440 4.087 1.00 94.00 82 LYS A CA 1
ATOM 648 C C . LYS A 1 82 ? -10.988 -8.097 3.985 1.00 94.00 82 LYS A C 1
ATOM 650 O O . LYS A 1 82 ? -11.156 -7.229 4.839 1.00 94.00 82 LYS A O 1
ATOM 655 N N . ALA A 1 83 ? -10.266 -7.927 2.881 1.00 94.44 83 ALA A N 1
ATOM 656 C CA . ALA A 1 83 ? -9.765 -6.637 2.440 1.00 94.44 83 ALA A CA 1
ATOM 657 C C . ALA A 1 83 ? -10.796 -5.957 1.526 1.00 94.44 83 ALA A C 1
ATOM 659 O O . ALA A 1 83 ? -11.356 -6.572 0.618 1.00 94.44 83 ALA A O 1
ATOM 660 N N . VAL A 1 84 ? -11.039 -4.678 1.783 1.00 93.12 84 VAL A N 1
ATOM 661 C CA . VAL A 1 84 ? -11.894 -3.773 1.023 1.00 93.12 84 VAL A CA 1
ATOM 662 C C . VAL A 1 84 ? -10.981 -2.774 0.321 1.00 93.12 84 VAL A C 1
ATOM 664 O O . VAL A 1 84 ? -10.278 -1.993 0.966 1.00 93.12 84 VAL A O 1
ATOM 667 N N . TRP A 1 85 ? -11.011 -2.819 -1.008 1.00 90.25 85 TRP A N 1
ATOM 668 C CA . TRP A 1 85 ? -10.144 -2.045 -1.904 1.00 90.25 85 TRP A CA 1
ATOM 669 C C . TRP A 1 85 ? -10.866 -0.866 -2.572 1.00 90.25 85 TRP A C 1
ATOM 671 O O . TRP A 1 85 ? -10.271 -0.134 -3.354 1.00 90.25 85 TRP A O 1
ATOM 681 N N . ASP A 1 86 ? -12.158 -0.690 -2.283 1.00 89.06 86 ASP A N 1
ATOM 682 C CA . ASP A 1 86 ? -12.986 0.345 -2.898 1.00 89.06 86 ASP A CA 1
ATOM 683 C C . ASP A 1 86 ? -12.536 1.751 -2.474 1.00 89.06 86 ASP A C 1
ATOM 685 O O . ASP A 1 86 ? -12.567 2.110 -1.292 1.00 89.06 86 ASP A O 1
ATOM 689 N N . THR A 1 87 ? -12.143 2.566 -3.455 1.00 81.31 87 THR A N 1
ATOM 690 C CA . THR A 1 87 ? -11.611 3.915 -3.228 1.00 81.31 87 THR A CA 1
ATOM 691 C C . THR A 1 87 ? -12.627 4.814 -2.536 1.00 81.31 87 THR A C 1
ATOM 693 O O . THR A 1 87 ? -12.256 5.568 -1.640 1.00 81.31 87 THR A O 1
ATOM 696 N N . LYS A 1 88 ? -13.918 4.718 -2.884 1.00 81.94 88 LYS A N 1
ATOM 697 C CA . LYS A 1 88 ? -14.964 5.521 -2.235 1.00 81.94 88 LYS A CA 1
ATOM 698 C C . LYS A 1 88 ? -15.077 5.152 -0.758 1.00 81.94 88 LYS A C 1
ATOM 700 O O . LYS A 1 88 ? -15.090 6.034 0.098 1.00 81.94 88 LYS A O 1
ATOM 705 N N . ALA A 1 89 ? -15.089 3.862 -0.439 1.00 76.06 89 ALA A N 1
ATOM 706 C CA . ALA A 1 89 ? -15.119 3.379 0.930 1.00 76.06 89 ALA A CA 1
ATOM 707 C C . ALA A 1 89 ? -13.897 3.837 1.732 1.00 76.06 89 ALA A C 1
ATOM 709 O O . ALA A 1 89 ? -14.074 4.255 2.879 1.00 76.06 89 ALA A O 1
ATOM 710 N N . ILE A 1 90 ? -12.701 3.792 1.135 1.00 81.50 90 ILE A N 1
ATOM 711 C CA . ILE A 1 90 ? -11.454 4.266 1.748 1.00 81.50 90 ILE A CA 1
ATOM 712 C C . ILE A 1 90 ? -11.521 5.777 1.998 1.00 81.50 90 ILE A C 1
ATOM 714 O O . ILE A 1 90 ? -11.346 6.200 3.139 1.00 81.50 90 ILE A O 1
ATOM 718 N N . LEU A 1 91 ? -11.838 6.591 0.987 1.00 79.25 91 LEU A N 1
ATOM 719 C CA . LEU A 1 91 ? -11.888 8.053 1.113 1.00 79.25 91 LEU A CA 1
ATOM 720 C C . LEU A 1 91 ? -12.918 8.505 2.157 1.00 79.25 91 LEU A C 1
ATOM 722 O O . LEU A 1 91 ? -12.581 9.254 3.070 1.00 79.25 91 LEU A O 1
ATOM 726 N N . THR A 1 92 ? -14.147 7.979 2.097 1.00 77.88 92 THR A N 1
ATOM 727 C CA . THR A 1 92 ? -15.221 8.349 3.035 1.00 77.88 92 THR A CA 1
ATOM 728 C C . THR A 1 92 ? -14.904 7.985 4.489 1.00 77.88 92 THR A C 1
ATOM 730 O O . THR A 1 92 ? -15.430 8.609 5.407 1.00 77.88 92 THR A O 1
ATOM 733 N N . ARG A 1 93 ? -14.089 6.953 4.734 1.00 80.00 93 ARG A N 1
ATOM 734 C CA . ARG A 1 93 ? -13.853 6.436 6.094 1.00 80.00 93 ARG A CA 1
ATOM 735 C C . ARG A 1 93 ? -12.516 6.867 6.676 1.00 80.00 93 ARG A C 1
ATOM 737 O O . ARG A 1 93 ? -12.447 7.107 7.877 1.00 80.00 93 ARG A O 1
ATOM 744 N N . VAL A 1 94 ? -11.475 6.922 5.852 1.00 79.50 94 VAL A N 1
ATOM 745 C CA . VAL A 1 94 ? -10.117 7.280 6.267 1.00 79.50 94 VAL A CA 1
ATOM 746 C C . VAL A 1 94 ? -9.930 8.784 6.156 1.00 79.50 94 VAL A C 1
ATOM 748 O O . VAL A 1 94 ? -9.726 9.436 7.171 1.00 79.50 94 VAL A O 1
ATOM 751 N N . VAL A 1 95 ? -10.046 9.344 4.950 1.00 76.62 95 VAL A N 1
ATOM 752 C CA . VAL A 1 95 ? -9.671 10.742 4.684 1.00 76.62 95 VAL A CA 1
ATOM 753 C C . VAL A 1 95 ? -10.619 11.714 5.385 1.00 76.62 95 VAL A C 1
ATOM 755 O O . VAL A 1 95 ? -10.154 12.504 6.200 1.00 76.62 95 VAL A O 1
ATOM 758 N N . ASN A 1 96 ? -11.935 11.550 5.209 1.00 73.69 96 ASN A N 1
ATOM 759 C CA . ASN A 1 96 ? -12.960 12.417 5.821 1.00 73.69 96 ASN A CA 1
ATOM 760 C C . ASN A 1 96 ? -13.061 12.313 7.356 1.00 73.69 96 ASN A C 1
ATOM 762 O O . ASN A 1 96 ? -13.933 12.915 7.974 1.00 73.69 96 ASN A O 1
ATOM 766 N N . ARG A 1 97 ? -12.280 11.435 7.993 1.00 73.69 97 ARG A N 1
ATOM 767 C CA . ARG A 1 97 ? -12.194 11.379 9.461 1.00 73.69 97 ARG A CA 1
ATOM 768 C C . ARG A 1 97 ? -10.892 11.968 9.979 1.00 73.69 97 ARG A C 1
ATOM 770 O O . ARG A 1 97 ? -10.785 12.244 11.175 1.00 73.69 97 ARG A O 1
ATOM 777 N N . LEU A 1 98 ? -9.894 12.119 9.112 1.00 68.56 98 LEU A N 1
ATOM 778 C CA . LEU A 1 98 ? -8.602 12.704 9.449 1.00 68.56 98 LEU A CA 1
ATOM 779 C C . LEU A 1 98 ? -8.631 14.234 9.385 1.00 68.56 98 LEU A C 1
ATOM 781 O O . LEU A 1 98 ? -7.899 14.857 10.147 1.00 68.56 98 LEU A O 1
ATOM 785 N N . ASP A 1 99 ? -9.481 14.817 8.539 1.00 64.81 99 ASP A N 1
ATOM 786 C CA . ASP A 1 99 ? -9.627 16.265 8.328 1.00 64.81 99 ASP A CA 1
ATOM 787 C C . ASP A 1 99 ? -10.400 16.999 9.441 1.00 64.81 99 ASP A C 1
ATOM 789 O O . ASP A 1 99 ? -10.302 18.218 9.546 1.00 64.81 99 ASP A O 1
ATOM 793 N N . GLY A 1 100 ? -11.098 16.286 10.330 1.00 57.88 100 GLY A N 1
ATOM 794 C CA . GLY A 1 100 ? -11.710 16.870 11.532 1.00 57.88 100 GLY A CA 1
ATOM 795 C C . GLY A 1 100 ? -12.868 17.841 11.267 1.00 57.88 100 GLY A C 1
ATOM 796 O O . GLY A 1 100 ? -13.382 18.429 12.214 1.00 57.88 100 GLY A O 1
ATOM 797 N N . SER A 1 101 ? -13.302 17.989 10.016 1.00 50.28 101 SER A N 1
ATOM 798 C CA . SER A 1 101 ? -14.510 18.720 9.634 1.00 50.28 101 SER A CA 1
ATOM 799 C C . SER A 1 101 ? -15.752 17.864 9.887 1.00 50.28 101 SER A C 1
ATOM 801 O O . SER A 1 101 ? -16.249 17.177 8.994 1.00 50.28 101 SER A O 1
ATOM 803 N N . SER A 1 102 ? -16.231 17.902 11.129 1.00 46.94 102 SER A N 1
ATOM 804 C CA . SER A 1 102 ? -17.628 17.637 11.497 1.00 46.94 102 SER A CA 1
ATOM 805 C C . SER A 1 102 ? -18.284 18.938 11.921 1.00 46.94 102 SER A C 1
ATOM 807 O O . SER A 1 102 ? -17.675 19.591 12.800 1.00 46.94 102 SER A O 1
#

InterPro domains:
  IPR009045 Peptidase M74/Hedgehog-like, zinc-binding domain superfamily [G3DSA:3.30.1380.10] (1-99)
  IPR009045 Peptidase M74/Hedgehog-like, zinc-binding domain superfamily [SSF55166] (18-83)

Sequence (102 aa):
MDELNTYVEKQAHLLEVYANKRLTIYKMKITHGFRLFAEQNALLAQGRTKPGNKVTNARDGQSIYNYGLAIDICLITPDGKKAVWDTKAILTRVVNRLDGSS

Nearest PDB structures (foldseek):
  6akv-assembly1_A  TM=8.961E-01  e=4.369E-09  Bacillus phage B4
  2vo9-assembly3_C  TM=8.790E-01  e=2.323E-07  Listeria phage A500
  4v36-assembly2_B  TM=2.410E-01  e=4.691E+00  Bacillus licheniformis

Radius of gyration: 15.59 Å; Cα contacts (8 Å, |Δi|>4): 150; chains: 1; bounding box: 31×34×38 Å

Foldseek 3Di:
DPQADPVQVVVVVVLQVLLQVQQDFKHKDWDAFADAQVRQQVQCCDPPVDDHDNPDDAHRVRDVSPNRRDIQMWIAGNVRPDTHRDPVVCCVRRVVRNVPPD

Solvent-accessible surface area (backbone atoms only — not comparable to full-atom values): 5808 Å² total; per-residue (Å²): 121,72,77,30,35,72,67,50,47,52,51,51,52,50,48,40,54,56,36,44,73,66,31,86,64,44,37,58,44,80,77,46,44,44,40,53,48,69,55,35,42,56,42,37,31,19,50,71,83,36,83,63,67,69,80,52,89,43,51,54,86,63,39,59,27,56,66,8,71,40,73,41,72,35,35,28,42,77,85,69,81,46,80,46,77,52,63,68,63,46,43,68,51,43,53,63,57,71,71,69,80,122

Secondary structure (DSSP, 8-state):
-TTS-HHHHHHHHHHHHHHHHH-SS-EEEEEE----HHHHHHHHHBTTTBSS-----PPTTSSGGGGT---EEEEE-TTS--EE--HHHHIIIIIHHHS---

pLDDT: mean 90.1, std 10.27, range [46.94, 98.25]

Organism: NCBI:txid2897690

Mean predicted aligned error: 4.8 Å